Protein AF-A0A4P9YE58-F1 (afdb_monomer_lite)

Sequence (154 aa):
MIGNGEVGDIEDDCILISYKEGIKKTSISLKESWNNIFKKTKKVKVEEITTPKENTYSTNGVVPFYRRVPDTMFVVDEFKRTLPDCTAHFLTHFHMDHYNGLSKSFSGRLFCTDITGSLVKQELRVNPECISTFPLNKTFEVNGVKATFIDANQ

Structure (mmCIF, N/CA/C/O backbone):
data_AF-A0A4P9YE58-F1
#
_entry.id   AF-A0A4P9YE58-F1
#
loop_
_atom_site.group_PDB
_atom_site.id
_atom_site.type_symbol
_atom_site.label_atom_id
_atom_site.label_alt_id
_atom_site.label_comp_id
_atom_site.label_asym_id
_atom_site.label_entity_id
_atom_site.label_seq_id
_atom_site.pdbx_PDB_ins_code
_atom_site.Cartn_x
_atom_site.Cartn_y
_atom_site.Cartn_z
_atom_site.occupancy
_atom_site.B_iso_or_equiv
_atom_site.auth_seq_id
_atom_site.auth_comp_id
_atom_site.auth_asym_id
_atom_site.auth_atom_id
_atom_site.pdbx_PDB_model_num
ATOM 1 N N . MET A 1 1 ? -44.346 -29.217 -15.432 1.00 36.59 1 MET A N 1
ATOM 2 C CA . MET A 1 1 ? -43.705 -28.648 -16.634 1.00 36.59 1 MET A CA 1
ATOM 3 C C . MET A 1 1 ? -42.880 -27.467 -16.181 1.00 36.59 1 MET A C 1
ATOM 5 O O . MET A 1 1 ? -43.351 -26.677 -15.378 1.00 36.59 1 MET A O 1
ATOM 9 N N . ILE A 1 2 ? -41.618 -27.486 -16.579 1.00 33.19 2 ILE A N 1
ATOM 10 C CA . ILE A 1 2 ? -40.522 -26.682 -16.053 1.00 33.19 2 ILE A CA 1
ATOM 11 C C . ILE A 1 2 ? -40.533 -25.373 -16.850 1.00 33.19 2 ILE A C 1
ATOM 13 O O . ILE A 1 2 ? -40.399 -25.416 -18.070 1.00 33.19 2 ILE A O 1
ATOM 17 N N . GLY A 1 3 ? -40.784 -24.242 -16.190 1.00 31.72 3 GLY A N 1
ATOM 18 C CA . GLY A 1 3 ? -40.681 -22.910 -16.786 1.00 31.72 3 GLY A CA 1
ATOM 19 C C . GLY A 1 3 ? -39.349 -22.299 -16.378 1.00 31.72 3 GLY A C 1
ATOM 20 O O . GLY A 1 3 ? -39.155 -21.991 -15.206 1.00 31.72 3 GLY A O 1
ATOM 21 N N . ASN A 1 4 ? -38.424 -22.226 -17.330 1.00 33.66 4 ASN A N 1
ATOM 22 C CA . ASN A 1 4 ? -37.059 -21.748 -17.148 1.00 33.66 4 ASN A CA 1
ATOM 23 C C . ASN A 1 4 ? -37.041 -20.252 -16.804 1.00 33.66 4 ASN A C 1
ATOM 25 O O . ASN A 1 4 ? -37.746 -19.469 -17.436 1.00 33.66 4 ASN A O 1
ATOM 29 N N . GLY A 1 5 ? -36.233 -19.886 -15.807 1.00 29.94 5 GLY A N 1
ATOM 30 C CA . GLY A 1 5 ? -35.992 -18.501 -15.417 1.00 29.94 5 GLY A CA 1
ATOM 31 C C . GLY A 1 5 ? -35.225 -17.736 -16.494 1.00 29.94 5 GLY A C 1
ATOM 32 O O . GLY A 1 5 ? -34.258 -18.244 -17.062 1.00 29.94 5 GLY A O 1
ATOM 33 N N . GLU A 1 6 ? -35.684 -16.518 -16.760 1.00 33.53 6 GLU A N 1
ATOM 34 C CA . GLU A 1 6 ? -35.013 -15.533 -17.601 1.00 33.53 6 GLU A CA 1
ATOM 35 C C . GLU A 1 6 ? -33.742 -15.048 -16.891 1.00 33.53 6 GLU A C 1
ATOM 37 O O . GLU A 1 6 ? -33.769 -14.609 -15.739 1.00 33.53 6 GLU A O 1
ATOM 42 N N . VAL A 1 7 ? -32.610 -15.185 -17.577 1.00 34.94 7 VAL A N 1
ATOM 43 C CA . VAL A 1 7 ? -31.323 -14.610 -17.186 1.00 34.94 7 VAL A CA 1
ATOM 44 C C . VAL A 1 7 ? -31.354 -13.158 -17.647 1.00 34.94 7 VAL A C 1
ATOM 46 O O . VAL A 1 7 ? -31.466 -12.904 -18.841 1.00 34.94 7 VAL A O 1
ATOM 49 N N . GLY A 1 8 ? -31.321 -12.221 -16.699 1.00 29.14 8 GLY A N 1
ATOM 50 C CA . GLY A 1 8 ? -31.227 -10.796 -16.997 1.00 29.14 8 GLY A CA 1
ATOM 51 C C . GLY A 1 8 ? -29.888 -10.470 -17.652 1.00 29.14 8 GLY A C 1
ATOM 52 O O . GLY A 1 8 ? -28.836 -10.872 -17.150 1.00 29.14 8 GLY A O 1
ATOM 53 N N . ASP A 1 9 ? -29.952 -9.755 -18.770 1.00 30.55 9 ASP A N 1
ATOM 54 C CA . ASP A 1 9 ? -28.798 -9.205 -19.466 1.00 30.55 9 ASP A CA 1
ATOM 55 C C . ASP A 1 9 ? -28.062 -8.217 -18.547 1.00 30.55 9 ASP A C 1
ATOM 57 O O . ASP A 1 9 ? -28.647 -7.283 -17.996 1.00 30.55 9 ASP A O 1
ATOM 61 N N . ILE A 1 10 ? -26.770 -8.463 -18.348 1.00 32.97 10 ILE A N 1
ATOM 62 C CA . ILE A 1 10 ? -25.857 -7.568 -17.638 1.00 32.97 10 ILE A CA 1
ATOM 63 C C . ILE A 1 10 ? -25.490 -6.467 -18.632 1.00 32.97 10 ILE A C 1
ATOM 65 O O . ILE A 1 10 ? -24.837 -6.730 -19.640 1.00 32.97 10 ILE A O 1
ATOM 69 N N . GLU A 1 11 ? -25.961 -5.248 -18.379 1.00 30.06 11 GLU A N 1
ATOM 70 C CA . GLU A 1 11 ? -25.587 -4.069 -19.155 1.00 30.06 11 GLU A CA 1
ATOM 71 C C . GLU A 1 11 ? -24.089 -3.782 -18.942 1.00 30.06 11 GLU A C 1
ATOM 73 O O . GLU A 1 11 ? -23.644 -3.460 -17.840 1.00 30.06 11 GLU A O 1
ATOM 78 N N . ASP A 1 12 ? -23.299 -3.945 -20.006 1.00 32.81 12 ASP A N 1
ATOM 79 C CA . ASP A 1 12 ? -21.887 -3.565 -20.065 1.00 32.81 12 ASP A CA 1
ATOM 80 C C . ASP A 1 12 ? -21.755 -2.030 -20.013 1.00 32.81 12 ASP A C 1
ATOM 82 O O . ASP A 1 12 ? -21.710 -1.348 -21.045 1.00 32.81 12 ASP A O 1
ATOM 86 N N . ASP A 1 13 ? -21.672 -1.468 -18.807 1.00 29.38 13 ASP A N 1
ATOM 87 C CA . ASP A 1 13 ? -21.370 -0.051 -18.613 1.00 29.38 13 ASP A CA 1
ATOM 88 C C . ASP A 1 13 ? -19.931 0.261 -19.059 1.00 29.38 13 ASP A C 1
ATOM 90 O O . ASP A 1 13 ? -18.930 -0.045 -18.405 1.00 29.38 13 ASP A O 1
ATOM 94 N N . CYS A 1 14 ? -19.823 0.894 -20.226 1.00 26.62 14 CYS A N 1
ATOM 95 C CA . CYS A 1 14 ? -18.564 1.333 -20.810 1.00 26.62 14 CYS A CA 1
ATOM 96 C C . CYS A 1 14 ? -17.979 2.539 -20.052 1.00 26.62 14 CYS A C 1
ATOM 98 O O . CYS A 1 14 ? -18.635 3.560 -19.847 1.00 26.62 14 CYS A O 1
ATOM 100 N N . ILE A 1 15 ? -16.689 2.455 -19.714 1.00 25.33 15 ILE A N 1
ATOM 101 C CA . ILE A 1 15 ? -15.911 3.519 -19.065 1.00 25.33 15 ILE A CA 1
ATOM 102 C C . ILE A 1 15 ? -15.834 4.766 -19.970 1.00 25.33 15 ILE A C 1
ATOM 104 O O . ILE A 1 15 ? -15.283 4.723 -21.072 1.00 25.33 15 ILE A O 1
ATOM 108 N N . LEU A 1 16 ? -16.338 5.906 -19.481 1.00 22.84 16 LEU A N 1
ATOM 109 C CA . LEU A 1 16 ? -16.202 7.222 -20.118 1.00 22.84 16 LEU A CA 1
ATOM 110 C C . LEU A 1 16 ? -14.802 7.804 -19.871 1.00 22.84 16 LEU A C 1
ATOM 112 O O . LEU A 1 16 ? -14.463 8.186 -18.752 1.00 22.84 16 LEU A O 1
ATOM 116 N N . ILE A 1 17 ? -14.005 7.945 -20.932 1.00 26.11 17 ILE A N 1
ATOM 117 C CA . ILE A 1 17 ? -12.727 8.670 -20.900 1.00 26.11 17 ILE A CA 1
ATOM 118 C C . ILE A 1 17 ? -12.966 10.091 -21.434 1.00 26.11 17 ILE A C 1
ATOM 120 O O . ILE A 1 17 ? -13.249 10.284 -22.616 1.00 26.11 17 ILE A O 1
ATOM 124 N N . SER A 1 18 ? -12.879 11.102 -20.565 1.00 24.00 18 SER A N 1
ATOM 125 C CA . SER A 1 18 ? -13.019 12.516 -20.943 1.00 24.00 18 SER A CA 1
ATOM 126 C C . SER A 1 18 ? -11.725 13.049 -21.568 1.00 24.00 18 SER A C 1
ATOM 128 O O . SER A 1 18 ? -10.723 13.193 -20.869 1.00 24.00 18 SER A O 1
ATOM 130 N N . TYR A 1 19 ? -11.772 13.458 -22.838 1.00 25.84 19 TYR A N 1
ATOM 131 C CA . TYR A 1 19 ? -10.749 14.308 -23.459 1.00 25.84 19 TYR A CA 1
ATOM 132 C C . TYR A 1 19 ? -11.272 15.742 -23.593 1.00 25.84 19 TYR A C 1
ATOM 134 O O . TYR A 1 19 ? -12.390 15.968 -24.059 1.00 25.84 19 TYR A O 1
ATOM 142 N N . LYS A 1 20 ? -10.471 16.721 -23.158 1.00 30.66 20 LYS A N 1
ATOM 143 C CA . LYS A 1 20 ? -10.799 18.145 -23.289 1.00 30.66 20 LYS A CA 1
ATOM 144 C C . LYS A 1 20 ? -10.545 18.648 -24.718 1.00 30.66 20 LYS A C 1
ATOM 146 O O . LYS A 1 20 ? -9.513 18.349 -25.304 1.00 30.66 20 LYS A O 1
ATOM 151 N N . GLU A 1 21 ? -11.494 19.483 -25.151 1.00 31.44 21 GLU A N 1
ATOM 152 C CA . GLU A 1 21 ? -11.552 20.381 -26.320 1.00 31.44 21 GLU A CA 1
ATOM 153 C C . GLU A 1 21 ? -11.969 19.799 -27.688 1.00 31.44 21 GLU A C 1
ATOM 155 O O . GLU A 1 21 ? -11.213 19.133 -28.385 1.00 31.44 21 GLU A O 1
ATOM 160 N N . GLY A 1 22 ? -13.185 20.184 -28.114 1.00 30.84 22 GLY A N 1
ATOM 161 C CA . GLY A 1 22 ? -13.580 20.276 -29.525 1.00 30.84 22 GLY A CA 1
ATOM 162 C C . GLY A 1 22 ? -14.544 19.200 -30.033 1.00 30.84 22 GLY A C 1
ATOM 163 O O . GLY A 1 22 ? -14.135 18.223 -30.650 1.00 30.84 22 GLY A O 1
ATOM 164 N N . ILE A 1 23 ? -15.854 19.412 -29.870 1.00 29.39 23 ILE A N 1
ATOM 165 C CA . ILE A 1 23 ? -16.886 18.573 -30.498 1.00 29.39 23 ILE A CA 1
ATOM 166 C C . ILE A 1 23 ? -16.937 18.858 -32.010 1.00 29.39 23 ILE A C 1
ATOM 168 O O . ILE A 1 23 ? -17.368 19.931 -32.430 1.00 29.39 23 ILE A O 1
ATOM 172 N N . LYS A 1 24 ? -16.615 17.857 -32.837 1.00 28.77 24 LYS A N 1
ATOM 173 C CA . LYS A 1 24 ? -17.250 17.663 -34.152 1.00 28.77 24 LYS A CA 1
ATOM 174 C C . LYS A 1 24 ? -18.006 16.337 -34.112 1.00 28.77 24 LYS A C 1
ATOM 176 O O . LYS A 1 24 ? -17.405 15.279 -33.965 1.00 28.77 24 LYS A O 1
ATOM 181 N N . LYS A 1 25 ? -19.337 16.403 -34.196 1.00 28.48 25 LYS A N 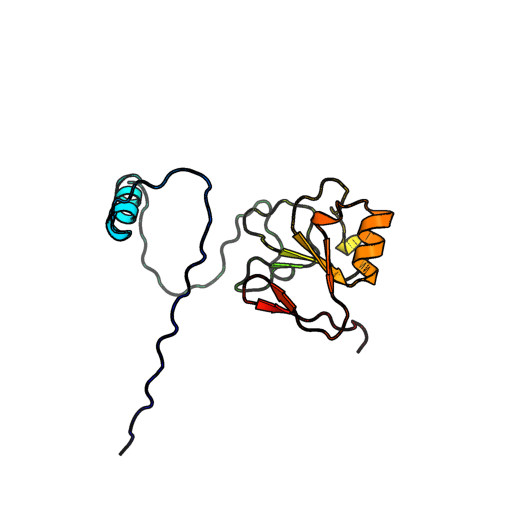1
ATOM 182 C CA . LYS A 1 25 ? -20.210 15.225 -34.261 1.00 28.48 25 LYS A CA 1
ATOM 183 C C . LYS A 1 25 ? -20.051 14.556 -35.627 1.00 28.48 25 LYS A C 1
ATOM 185 O O . LYS A 1 25 ? -20.483 15.122 -36.625 1.00 28.48 25 LYS A O 1
ATOM 190 N N . THR A 1 26 ? -19.501 13.347 -35.660 1.00 27.73 26 THR A N 1
ATOM 191 C CA . THR A 1 26 ? -19.694 12.400 -36.767 1.00 27.73 26 THR A CA 1
ATOM 192 C C . THR A 1 26 ? -19.859 11.006 -36.173 1.00 27.73 26 THR A C 1
ATOM 194 O O . THR A 1 26 ? -18.978 10.538 -35.454 1.00 27.73 26 THR A O 1
ATOM 197 N N . SER A 1 27 ? -20.989 10.352 -36.437 1.00 31.23 27 SER A N 1
ATOM 198 C CA . SER A 1 27 ? -21.251 8.970 -36.031 1.00 31.23 27 SER A CA 1
ATOM 199 C C . SER A 1 27 ? -20.368 8.028 -36.845 1.00 31.23 27 SER A C 1
ATOM 201 O O . SER A 1 27 ? -20.684 7.713 -37.989 1.00 31.23 27 SER A O 1
ATOM 203 N N . ILE A 1 28 ? -19.245 7.608 -36.274 1.00 36.78 28 ILE A N 1
ATOM 204 C CA . ILE A 1 28 ? -18.395 6.577 -36.867 1.00 36.78 28 ILE A CA 1
ATOM 205 C C . ILE A 1 28 ? -18.676 5.288 -36.100 1.00 36.78 28 ILE A C 1
ATOM 207 O O . ILE A 1 28 ? -18.452 5.208 -34.894 1.00 36.78 28 ILE A O 1
ATOM 211 N N . SER A 1 29 ? -19.227 4.301 -36.804 1.00 40.72 29 SER A N 1
ATOM 212 C CA . SER A 1 29 ? -19.546 2.981 -36.263 1.00 40.72 29 SER A CA 1
ATOM 213 C C . SER A 1 29 ? -18.275 2.314 -35.728 1.00 40.72 29 SER A C 1
ATOM 215 O O . SER A 1 29 ? -17.303 2.125 -36.464 1.00 40.72 29 SER A O 1
ATOM 217 N N . LEU A 1 30 ? -18.278 1.922 -34.448 1.00 41.34 30 LEU A N 1
ATOM 218 C CA . LEU A 1 30 ? -17.144 1.271 -33.772 1.00 41.34 30 LEU A CA 1
ATOM 219 C C . LEU A 1 30 ? -16.642 0.021 -34.524 1.00 41.34 30 LEU A C 1
ATOM 221 O O . LEU A 1 30 ? -15.447 -0.277 -34.494 1.00 41.34 30 LEU A O 1
ATOM 225 N N . LYS A 1 31 ? -17.518 -0.656 -35.284 1.00 43.78 31 LYS A N 1
ATOM 226 C CA . LYS A 1 31 ? -17.168 -1.825 -36.110 1.00 43.78 31 LYS A CA 1
ATOM 227 C C . LYS A 1 31 ? -16.252 -1.487 -37.292 1.00 43.78 31 LYS A C 1
ATOM 229 O O . LYS A 1 31 ? -15.393 -2.289 -37.652 1.00 43.78 31 LYS A O 1
ATOM 234 N N . GLU A 1 32 ? -16.398 -0.312 -37.900 1.00 37.16 32 GLU A N 1
ATOM 235 C CA . GLU A 1 32 ? -15.581 0.093 -39.054 1.00 37.16 32 GLU A CA 1
ATOM 236 C C . GLU A 1 32 ? -14.172 0.511 -38.631 1.00 37.16 32 GLU A C 1
ATOM 238 O O . GLU A 1 32 ? -13.196 0.197 -39.316 1.00 37.16 32 GLU A O 1
ATOM 243 N N . SER A 1 33 ? -14.059 1.151 -37.463 1.00 45.84 33 SER A N 1
ATOM 244 C CA . SER A 1 33 ? -12.770 1.545 -36.890 1.00 45.84 33 SER A CA 1
ATOM 245 C C . SER A 1 33 ? -11.946 0.318 -36.485 1.00 45.84 33 SER A C 1
ATOM 247 O O . SER A 1 33 ? -10.767 0.222 -36.831 1.00 45.84 33 SER A O 1
ATOM 249 N N . TRP A 1 34 ? -12.592 -0.682 -35.868 1.00 41.91 34 TRP A N 1
ATOM 250 C CA . TRP A 1 34 ? -11.959 -1.963 -35.543 1.00 41.91 34 TRP A CA 1
ATOM 251 C C . TRP A 1 34 ? -11.474 -2.685 -36.808 1.00 41.91 34 TRP A C 1
ATOM 253 O O . TRP A 1 34 ? -10.299 -3.021 -36.916 1.00 41.91 34 TRP A O 1
ATOM 263 N N . ASN A 1 35 ? -12.313 -2.815 -37.839 1.00 45.47 35 ASN A N 1
ATOM 264 C CA . ASN A 1 35 ? -11.928 -3.504 -39.077 1.00 45.47 35 ASN A CA 1
ATOM 265 C C . ASN A 1 35 ? -10.737 -2.861 -39.810 1.00 45.47 35 ASN A C 1
ATOM 267 O O . ASN A 1 35 ? -9.938 -3.568 -40.427 1.00 45.47 35 ASN A O 1
ATOM 271 N N . ASN A 1 36 ? -10.583 -1.538 -39.741 1.00 44.75 36 ASN A N 1
ATOM 272 C CA . ASN A 1 36 ? -9.441 -0.850 -40.344 1.00 44.75 36 ASN A CA 1
ATOM 273 C C . ASN A 1 36 ? -8.130 -1.097 -39.584 1.00 44.75 36 ASN A C 1
ATOM 275 O O . ASN A 1 36 ? -7.073 -1.156 -40.213 1.00 44.75 36 ASN A O 1
ATOM 279 N N . ILE A 1 37 ? -8.193 -1.316 -38.267 1.00 49.25 37 ILE A N 1
ATOM 280 C CA . ILE A 1 37 ? -7.038 -1.716 -37.451 1.00 49.25 37 ILE A CA 1
ATOM 281 C C . ILE A 1 37 ? -6.595 -3.135 -37.839 1.00 49.25 37 ILE A C 1
ATOM 283 O O . ILE A 1 37 ? -5.416 -3.341 -38.126 1.00 49.25 37 ILE A O 1
ATOM 287 N N . PHE A 1 38 ? -7.539 -4.075 -37.977 1.00 45.00 38 PHE A N 1
ATOM 288 C CA . PHE A 1 38 ? -7.255 -5.458 -38.396 1.00 45.00 38 PHE A CA 1
ATOM 289 C C . PHE A 1 38 ? -6.728 -5.563 -39.834 1.00 45.00 38 PHE A C 1
ATOM 291 O O . PHE A 1 38 ? -5.845 -6.370 -40.120 1.00 45.00 38 PHE A O 1
ATOM 298 N N . LYS A 1 39 ? -7.218 -4.727 -40.759 1.00 42.38 39 LYS A N 1
ATOM 299 C CA . LYS A 1 39 ? -6.709 -4.698 -42.143 1.00 42.38 39 LYS A CA 1
ATOM 300 C C . LYS A 1 39 ? -5.278 -4.163 -42.236 1.00 42.38 39 LYS A C 1
ATOM 302 O O . LYS A 1 39 ? -4.562 -4.529 -43.170 1.00 42.38 39 LYS A O 1
ATOM 307 N N . LYS A 1 40 ? -4.857 -3.311 -41.292 1.00 41.75 40 LYS A N 1
ATOM 308 C CA . LYS A 1 40 ? -3.532 -2.672 -41.296 1.00 41.75 40 LYS A CA 1
ATOM 309 C C . LYS A 1 40 ? -2.419 -3.597 -40.786 1.00 41.75 40 LYS A C 1
ATOM 311 O O . LYS A 1 40 ? -1.255 -3.360 -41.094 1.00 41.75 40 LYS A O 1
ATOM 316 N N . THR A 1 41 ? -2.753 -4.681 -40.088 1.00 38.31 41 THR A N 1
ATOM 317 C CA . THR A 1 41 ? -1.796 -5.630 -39.498 1.00 38.31 41 THR A CA 1
ATOM 318 C C . THR A 1 41 ? -1.866 -7.015 -40.155 1.00 38.31 41 THR A C 1
ATOM 320 O O . THR A 1 41 ? -2.053 -8.045 -39.514 1.00 38.31 41 THR A O 1
ATOM 323 N N . LYS A 1 42 ? -1.648 -7.081 -41.475 1.00 37.09 42 LYS A N 1
ATOM 324 C CA . LYS A 1 42 ? -1.378 -8.355 -42.167 1.00 37.09 42 LYS A CA 1
ATOM 325 C C . LYS A 1 42 ? 0.021 -8.884 -41.813 1.00 37.09 42 LYS A C 1
ATOM 327 O O . LYS A 1 42 ? 0.962 -8.579 -42.538 1.00 37.09 42 LYS A O 1
ATOM 332 N N . LYS A 1 43 ? 0.139 -9.691 -40.746 1.00 31.64 43 LYS A N 1
ATOM 333 C CA . LYS A 1 43 ? 1.019 -10.886 -40.634 1.00 31.64 43 LYS A CA 1
ATOM 334 C C . LYS A 1 43 ? 0.853 -11.564 -39.261 1.00 31.64 43 LYS A C 1
ATOM 336 O O . LYS A 1 43 ? 1.755 -11.524 -38.437 1.00 31.64 43 LYS A O 1
ATOM 341 N N . VAL A 1 44 ? -0.289 -12.193 -38.988 1.00 34.28 44 VAL A N 1
ATOM 342 C CA . VAL A 1 44 ? -0.414 -13.075 -37.813 1.00 34.28 44 VAL A CA 1
ATOM 343 C C . VAL A 1 44 ? -1.094 -14.366 -38.251 1.00 34.28 44 VAL A C 1
ATOM 345 O O . VAL A 1 44 ? -2.170 -14.337 -38.843 1.00 34.28 44 VAL A O 1
ATOM 348 N N . LYS A 1 45 ? -0.411 -15.493 -38.032 1.00 28.39 45 LYS A N 1
ATOM 349 C CA . LYS A 1 45 ? -0.923 -16.846 -38.261 1.00 28.39 45 LYS A CA 1
ATOM 350 C C . LYS A 1 45 ? -1.875 -17.162 -37.106 1.00 28.39 45 LYS A C 1
ATOM 352 O O . LYS A 1 45 ? -1.448 -17.135 -35.957 1.00 28.39 45 LYS A O 1
ATOM 357 N N . VAL A 1 46 ? -3.148 -17.385 -37.412 1.00 32.50 46 VAL A N 1
ATOM 358 C CA . VAL A 1 46 ? -4.166 -17.781 -36.432 1.00 32.50 46 VAL A CA 1
ATOM 359 C C . VAL A 1 46 ? -4.174 -19.308 -36.380 1.00 32.50 46 VAL A C 1
ATOM 361 O O . VAL A 1 46 ? -4.452 -19.941 -37.395 1.00 32.50 46 VAL A O 1
ATOM 364 N N . GLU A 1 47 ? -3.832 -19.883 -35.229 1.00 33.69 47 GLU A N 1
ATOM 365 C CA . GLU A 1 47 ? -4.103 -21.288 -34.901 1.00 33.69 47 GLU A CA 1
ATOM 366 C C . GLU A 1 47 ? -5.219 -21.347 -33.842 1.00 33.69 47 GLU A C 1
ATOM 368 O O . GLU A 1 47 ? -5.398 -20.425 -33.046 1.00 33.69 47 GLU A O 1
ATOM 373 N N . GLU A 1 48 ? -6.032 -22.393 -33.950 1.00 34.19 48 GLU A N 1
ATOM 374 C CA . GLU A 1 48 ? -7.385 -22.572 -33.414 1.00 34.19 48 GLU A CA 1
ATOM 375 C C . GLU A 1 48 ? -7.419 -22.708 -31.876 1.00 34.19 48 GLU A C 1
ATOM 377 O O . GLU A 1 48 ? -6.575 -23.368 -31.273 1.00 34.19 48 GLU A O 1
ATOM 382 N N . ILE A 1 49 ? -8.396 -22.069 -31.222 1.00 36.44 49 ILE A N 1
ATOM 383 C CA . ILE A 1 49 ? -8.503 -22.001 -29.756 1.00 36.44 49 ILE A CA 1
ATOM 384 C C . ILE A 1 49 ? -9.045 -23.332 -29.214 1.00 36.44 49 ILE A C 1
ATOM 386 O O . ILE A 1 49 ? -10.252 -23.563 -29.215 1.00 36.44 49 ILE A O 1
ATOM 390 N N . THR A 1 50 ? -8.170 -24.180 -28.673 1.00 36.09 50 THR A N 1
ATOM 391 C CA . THR A 1 50 ? -8.562 -25.281 -27.778 1.00 36.09 50 THR A CA 1
ATOM 392 C C . THR A 1 50 ? -8.079 -24.996 -26.357 1.00 36.09 50 THR A C 1
ATOM 394 O O . THR A 1 50 ? -6.893 -25.133 -26.082 1.00 36.09 50 THR A O 1
ATOM 397 N N . THR A 1 51 ? -9.025 -24.622 -25.480 1.00 32.66 51 THR A N 1
ATOM 398 C CA . THR A 1 51 ? -8.968 -24.537 -23.995 1.00 32.66 51 THR A CA 1
ATOM 399 C C . THR A 1 51 ? -7.778 -23.780 -23.363 1.00 32.66 51 THR A C 1
ATOM 401 O O . THR A 1 51 ? -6.644 -24.226 -23.519 1.00 32.66 51 THR A O 1
ATOM 404 N N . PRO A 1 52 ? -7.972 -22.715 -22.550 1.00 36.94 52 PRO A N 1
ATOM 405 C CA . PRO A 1 52 ? -6.845 -22.022 -21.924 1.00 36.94 52 PRO A CA 1
ATOM 406 C C . PRO A 1 52 ? -6.230 -22.877 -20.804 1.00 36.94 52 PRO A C 1
ATOM 408 O O . PRO A 1 52 ? -6.730 -22.924 -19.681 1.00 36.94 52 PRO A O 1
ATOM 411 N N . LYS A 1 53 ? -5.133 -23.566 -21.125 1.00 31.61 53 LYS A N 1
ATOM 412 C CA . LYS A 1 53 ? -4.124 -24.013 -20.164 1.00 31.61 53 LYS A CA 1
ATOM 413 C C . LYS A 1 53 ? -2.962 -23.021 -20.213 1.00 31.61 53 LYS A C 1
ATOM 415 O O . LYS A 1 53 ? -2.452 -22.739 -21.289 1.00 31.61 53 LYS A O 1
ATOM 420 N N . GLU A 1 54 ? -2.571 -22.562 -19.026 1.00 33.50 54 GLU A N 1
ATOM 421 C CA . GLU A 1 54 ? -1.306 -21.892 -18.693 1.00 33.50 54 GLU A CA 1
ATOM 422 C C . GLU A 1 54 ? -1.076 -20.508 -19.329 1.00 33.50 54 GLU A C 1
ATOM 424 O O . GLU A 1 54 ? -0.672 -20.354 -20.477 1.00 33.50 54 GLU A O 1
ATOM 429 N N . ASN A 1 55 ? -1.287 -19.470 -18.513 1.00 38.00 55 ASN A N 1
ATOM 430 C CA . ASN A 1 55 ? -0.953 -18.083 -18.821 1.00 38.00 55 ASN A CA 1
ATOM 431 C C . ASN A 1 55 ? 0.544 -17.971 -19.170 1.00 38.00 55 ASN A C 1
ATOM 433 O O . ASN A 1 55 ? 1.409 -18.086 -18.299 1.00 38.00 55 ASN A O 1
ATOM 437 N N . THR A 1 56 ? 0.866 -17.723 -20.439 1.00 36.78 56 THR A N 1
ATOM 438 C CA . THR A 1 56 ? 2.239 -17.495 -20.905 1.00 36.78 56 THR A CA 1
ATOM 439 C C . THR A 1 56 ? 2.721 -16.111 -20.467 1.00 36.78 56 THR A C 1
ATOM 441 O O . THR A 1 56 ? 2.582 -15.126 -21.194 1.00 36.78 56 THR A O 1
ATOM 444 N N . TYR A 1 57 ? 3.278 -16.007 -19.262 1.00 42.03 57 TYR A N 1
ATOM 445 C CA . TYR A 1 57 ? 3.927 -14.781 -18.809 1.00 42.03 57 TYR A CA 1
ATOM 446 C C . TYR A 1 57 ? 5.313 -14.624 -19.474 1.00 42.03 57 TYR A C 1
ATOM 448 O O . TYR A 1 57 ? 6.174 -15.493 -19.358 1.00 42.03 57 TYR A O 1
ATOM 456 N N . SER A 1 58 ? 5.520 -13.507 -20.181 1.00 40.28 58 SER A N 1
ATOM 457 C CA . SER A 1 58 ? 6.757 -13.137 -20.898 1.00 40.28 58 SER A CA 1
ATOM 458 C C . SER A 1 58 ? 8.016 -13.257 -20.031 1.00 40.28 58 SER A C 1
ATOM 460 O O . SER A 1 58 ? 8.146 -12.560 -19.036 1.00 40.28 58 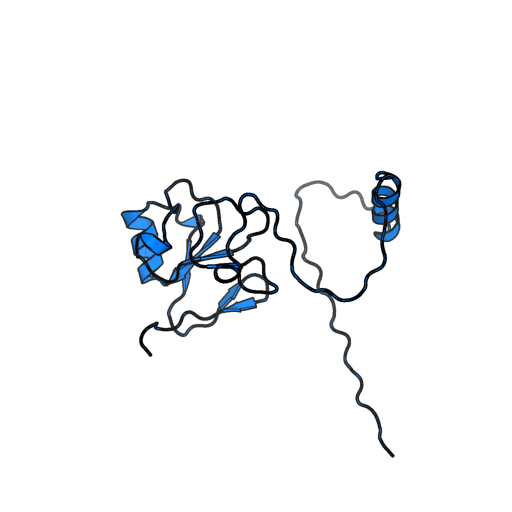SER A O 1
ATOM 462 N N . THR A 1 59 ? 8.985 -14.080 -20.431 1.00 41.06 59 THR A N 1
ATOM 463 C CA . THR A 1 59 ? 10.126 -14.568 -19.629 1.00 41.06 59 THR A CA 1
ATOM 464 C C . THR A 1 59 ? 11.197 -13.541 -19.214 1.00 41.06 59 THR A C 1
ATOM 466 O O . THR A 1 59 ? 12.299 -13.935 -18.853 1.00 41.06 59 THR A O 1
ATOM 469 N N . ASN A 1 60 ? 10.910 -12.237 -19.194 1.00 41.62 60 ASN A N 1
ATOM 470 C CA . ASN A 1 60 ? 11.768 -11.215 -18.585 1.00 41.62 60 ASN A CA 1
ATOM 471 C C . ASN A 1 60 ? 10.894 -10.185 -17.853 1.00 41.62 60 ASN A C 1
ATOM 473 O O . ASN A 1 60 ? 10.230 -9.372 -18.487 1.00 41.62 60 ASN A O 1
ATOM 477 N N . GLY A 1 61 ? 10.893 -10.196 -16.515 1.00 55.88 61 GLY A N 1
ATOM 478 C CA . GLY A 1 61 ? 10.167 -9.189 -15.724 1.00 55.88 61 GLY A CA 1
ATOM 479 C C . GLY A 1 61 ? 8.726 -9.548 -15.342 1.00 55.88 61 GLY A C 1
ATOM 480 O O . GLY A 1 61 ? 7.929 -8.655 -15.067 1.00 55.88 61 GLY A O 1
ATOM 481 N N . VAL A 1 62 ? 8.397 -10.839 -15.276 1.00 70.69 62 VAL A N 1
ATOM 482 C CA . VAL A 1 62 ? 7.107 -11.323 -14.763 1.00 70.69 62 VAL A CA 1
ATOM 483 C C . VAL A 1 62 ? 7.001 -11.074 -13.262 1.00 70.69 62 VAL A C 1
ATOM 485 O O . VAL A 1 62 ? 7.859 -11.495 -12.484 1.00 70.69 62 VAL A O 1
ATOM 488 N N . VAL A 1 63 ? 5.919 -10.424 -12.846 1.00 80.31 63 VAL A N 1
ATOM 489 C CA . VAL A 1 63 ? 5.503 -10.411 -11.440 1.00 80.31 63 VAL A CA 1
ATOM 490 C C . VAL A 1 63 ? 4.970 -11.796 -11.092 1.00 80.31 63 VAL A C 1
ATOM 492 O O . VAL A 1 63 ? 4.087 -12.271 -11.808 1.00 80.31 63 VAL A O 1
ATOM 495 N N . PRO A 1 64 ? 5.468 -12.446 -10.026 1.00 86.94 64 PRO A N 1
ATOM 496 C CA . PRO A 1 64 ? 4.997 -13.769 -9.643 1.00 86.94 64 PRO A CA 1
ATOM 497 C C . PRO A 1 64 ? 3.475 -13.809 -9.489 1.00 86.94 64 PRO A C 1
ATOM 499 O O . PRO A 1 64 ? 2.886 -12.861 -8.969 1.00 86.94 64 PRO A O 1
ATOM 502 N N . PHE A 1 65 ? 2.843 -14.909 -9.904 1.00 88.00 65 PHE A N 1
ATOM 503 C CA . PHE A 1 65 ? 1.379 -15.017 -9.921 1.00 88.00 65 PHE A CA 1
ATOM 504 C C . PHE A 1 65 ? 0.750 -14.721 -8.549 1.00 88.00 65 PHE A C 1
ATOM 506 O O . PHE A 1 65 ? -0.277 -14.065 -8.481 1.00 88.00 65 PHE A O 1
ATOM 513 N N . TYR A 1 66 ? 1.408 -15.121 -7.456 1.00 89.50 66 TYR A N 1
ATOM 514 C CA . TYR A 1 66 ? 0.937 -14.918 -6.081 1.00 89.50 66 TYR A CA 1
ATOM 515 C C . TYR A 1 66 ? 1.011 -13.460 -5.597 1.00 89.50 66 TYR A C 1
ATOM 517 O O . TYR A 1 66 ? 0.526 -13.146 -4.516 1.00 89.50 66 TYR A O 1
ATOM 525 N N . ARG A 1 67 ? 1.643 -12.564 -6.364 1.00 91.38 67 ARG A N 1
ATOM 526 C CA . ARG A 1 67 ? 1.637 -11.111 -6.122 1.00 91.38 67 ARG A CA 1
ATOM 527 C C . ARG A 1 67 ? 0.554 -10.403 -6.942 1.00 91.38 67 ARG A C 1
ATOM 529 O O . ARG A 1 67 ? 0.379 -9.199 -6.785 1.00 91.38 67 ARG A O 1
ATOM 536 N N . ARG A 1 68 ? -0.149 -11.112 -7.831 1.00 93.12 68 ARG A N 1
ATOM 537 C CA . ARG A 1 68 ? -1.250 -10.582 -8.643 1.00 93.12 68 ARG A CA 1
ATOM 538 C C . ARG A 1 68 ? -2.575 -11.128 -8.138 1.00 93.12 68 ARG A C 1
ATOM 540 O O . ARG A 1 68 ? -2.670 -12.296 -7.774 1.00 93.12 68 ARG A O 1
ATOM 547 N N . VAL A 1 69 ? -3.602 -10.288 -8.157 1.00 92.38 69 VAL A N 1
ATOM 548 C CA . VAL A 1 69 ? -4.970 -10.741 -7.898 1.00 92.38 69 VAL A CA 1
ATOM 549 C C . VAL A 1 69 ? -5.583 -11.166 -9.239 1.00 92.38 69 VAL A C 1
ATOM 551 O O . VAL A 1 69 ? -5.597 -10.347 -10.164 1.00 92.38 69 VAL A O 1
ATOM 554 N N . PRO A 1 70 ? -6.050 -12.421 -9.383 1.00 91.00 70 PRO A N 1
ATOM 555 C CA . PRO A 1 70 ? -6.660 -12.908 -10.620 1.00 91.00 70 PRO A CA 1
ATOM 556 C C . PRO A 1 70 ? -7.796 -12.007 -11.102 1.00 91.00 70 PRO A C 1
ATOM 558 O O . PRO A 1 70 ? -8.481 -11.394 -10.288 1.00 91.00 70 PRO A O 1
ATOM 561 N N . ASP A 1 71 ? -7.961 -11.917 -12.422 1.00 90.75 71 ASP A N 1
ATOM 562 C CA . ASP A 1 71 ? -9.033 -11.157 -13.083 1.00 90.75 71 ASP A CA 1
ATOM 563 C C . ASP A 1 71 ? -9.074 -9.656 -12.741 1.00 90.75 71 ASP A C 1
ATOM 565 O O . ASP A 1 71 ? -10.057 -8.964 -12.999 1.00 90.75 71 ASP A O 1
ATOM 569 N N . THR A 1 72 ? -7.976 -9.120 -12.202 1.00 92.69 72 THR A N 1
ATOM 570 C CA . THR A 1 72 ? -7.820 -7.694 -11.912 1.00 92.69 72 THR A CA 1
ATOM 571 C C . THR A 1 72 ? -6.460 -7.183 -12.379 1.00 92.69 72 THR A C 1
ATOM 573 O O . THR A 1 72 ? -5.517 -7.939 -12.621 1.00 92.69 72 THR A O 1
ATOM 576 N N . MET A 1 73 ? -6.333 -5.861 -12.440 1.00 93.19 73 MET A N 1
ATOM 577 C CA . MET A 1 73 ? -5.061 -5.165 -12.652 1.00 93.19 73 MET A CA 1
ATOM 578 C C . MET A 1 73 ? -4.407 -4.785 -11.313 1.00 93.19 73 MET A C 1
ATOM 580 O O . MET A 1 73 ? -3.761 -3.739 -11.198 1.00 93.19 73 MET A O 1
ATOM 584 N N . PHE A 1 74 ? -4.640 -5.594 -10.272 1.00 95.19 74 PHE A N 1
ATOM 585 C CA . PHE A 1 74 ? -4.149 -5.343 -8.923 1.00 95.19 74 PHE A CA 1
ATOM 586 C C . PHE A 1 74 ? -2.915 -6.167 -8.614 1.00 95.19 74 PHE A C 1
ATOM 588 O O . PHE A 1 74 ? -2.787 -7.340 -8.980 1.00 95.19 74 PHE A O 1
ATOM 595 N N . VAL A 1 75 ? -2.021 -5.530 -7.874 1.00 95.56 75 VAL A N 1
ATOM 596 C CA . VAL A 1 75 ? -0.760 -6.113 -7.452 1.00 95.56 75 VAL A CA 1
ATOM 597 C C . VAL A 1 75 ? -0.573 -5.849 -5.969 1.00 95.56 75 VAL A C 1
ATOM 599 O O . VAL A 1 75 ? -0.864 -4.759 -5.484 1.00 95.56 75 VAL A O 1
ATOM 602 N N . VAL A 1 76 ? -0.083 -6.846 -5.245 1.00 96.31 76 VAL A N 1
ATOM 603 C CA . VAL A 1 76 ? 0.139 -6.785 -3.800 1.00 96.31 76 VAL A CA 1
ATOM 604 C C . VAL A 1 76 ? 1.636 -6.874 -3.533 1.00 96.31 76 VAL A C 1
ATOM 606 O O . VAL A 1 76 ? 2.282 -7.807 -4.003 1.00 96.31 76 VAL A O 1
ATOM 609 N N . ASP A 1 77 ? 2.181 -5.928 -2.767 1.00 96.19 77 ASP A N 1
ATOM 610 C CA . ASP A 1 77 ? 3.568 -5.921 -2.278 1.00 96.19 77 ASP A CA 1
ATOM 611 C C . ASP A 1 77 ? 4.639 -6.081 -3.379 1.00 96.19 77 ASP A C 1
ATOM 613 O O . ASP A 1 77 ? 5.626 -6.808 -3.237 1.00 96.19 77 ASP A O 1
ATOM 617 N N . GLU A 1 78 ? 4.434 -5.423 -4.518 1.00 93.50 78 GLU A N 1
ATOM 618 C CA . GLU A 1 78 ? 5.396 -5.395 -5.618 1.00 93.50 78 GLU A CA 1
ATOM 619 C C . GLU A 1 78 ? 5.493 -3.979 -6.189 1.00 93.50 78 GLU A C 1
ATOM 621 O O . GLU A 1 78 ? 4.538 -3.435 -6.752 1.00 93.50 78 GLU A O 1
ATOM 626 N N . PHE A 1 79 ? 6.681 -3.394 -6.028 1.00 94.00 79 PHE A N 1
ATOM 627 C CA . PHE A 1 79 ? 6.973 -1.995 -6.348 1.00 94.00 79 PHE A CA 1
ATOM 628 C C . PHE A 1 79 ? 8.315 -1.812 -7.059 1.00 94.00 79 PHE A C 1
ATOM 630 O O . PHE A 1 79 ? 8.697 -0.688 -7.375 1.00 94.00 79 PHE A O 1
ATOM 637 N N . LYS A 1 80 ? 9.063 -2.895 -7.310 1.00 89.38 80 LYS A N 1
ATOM 638 C CA . LYS A 1 80 ? 10.402 -2.809 -7.917 1.00 89.38 80 LYS A CA 1
ATOM 639 C C . LYS A 1 80 ? 10.346 -2.502 -9.404 1.00 89.38 80 LYS A C 1
ATOM 641 O O . LYS A 1 80 ? 11.336 -2.068 -9.986 1.00 89.38 80 LYS A O 1
ATOM 646 N N . ARG A 1 81 ? 9.217 -2.811 -10.034 1.00 83.75 81 ARG A N 1
ATOM 647 C CA . ARG A 1 81 ? 9.027 -2.740 -11.478 1.00 83.75 81 ARG A CA 1
ATOM 648 C C . ARG A 1 81 ? 7.808 -1.898 -11.793 1.00 83.75 81 ARG A C 1
ATOM 650 O O . ARG A 1 81 ? 6.780 -2.009 -11.132 1.00 83.75 81 ARG A O 1
ATOM 657 N N . THR A 1 82 ? 7.920 -1.111 -12.853 1.00 80.00 82 THR A N 1
ATOM 658 C CA . THR A 1 82 ? 6.766 -0.464 -13.470 1.00 80.00 82 THR A CA 1
ATOM 659 C C . THR A 1 82 ? 5.984 -1.510 -14.246 1.00 80.00 82 THR A C 1
ATOM 661 O O . THR A 1 82 ? 6.538 -2.192 -15.109 1.00 80.00 82 THR A O 1
ATOM 664 N N . LEU A 1 83 ? 4.700 -1.635 -13.935 1.00 83.56 83 LEU A N 1
ATOM 665 C CA . LEU A 1 83 ? 3.807 -2.602 -14.555 1.00 83.56 83 LEU A CA 1
ATOM 666 C C . LEU A 1 83 ? 2.803 -1.831 -15.414 1.00 83.56 83 LEU A C 1
ATOM 668 O O . LEU A 1 83 ? 1.962 -1.129 -14.855 1.00 83.56 83 LEU A O 1
ATOM 672 N N . PRO A 1 84 ? 2.893 -1.906 -16.754 1.00 80.81 84 PRO A N 1
ATOM 673 C CA . PRO A 1 84 ? 1.983 -1.174 -17.635 1.00 80.81 84 PRO A CA 1
ATOM 674 C C . PRO A 1 84 ? 0.533 -1.660 -17.511 1.00 80.81 84 PRO A C 1
ATOM 676 O O . PRO A 1 84 ? -0.391 -0.940 -17.870 1.00 80.81 84 PRO A O 1
ATOM 679 N N . ASP A 1 85 ? 0.339 -2.871 -16.992 1.00 84.94 85 ASP A N 1
ATOM 680 C CA . ASP A 1 85 ? -0.945 -3.517 -16.758 1.00 84.94 85 ASP A CA 1
ATOM 681 C C . ASP A 1 85 ? -1.380 -3.482 -15.278 1.00 84.94 85 ASP A C 1
ATOM 683 O O . ASP A 1 85 ? -2.243 -4.258 -14.877 1.00 84.94 85 ASP A O 1
ATOM 687 N N . CYS A 1 86 ? -0.793 -2.603 -14.457 1.00 89.75 86 CYS A N 1
ATOM 688 C CA . CYS A 1 86 ? -1.194 -2.408 -13.065 1.00 89.75 86 CYS A CA 1
ATOM 689 C C . CYS A 1 86 ? -1.884 -1.057 -12.882 1.00 89.75 86 CYS A C 1
ATOM 691 O O . CYS A 1 86 ? -1.331 -0.009 -13.215 1.00 89.75 86 CYS A O 1
ATOM 693 N N . THR A 1 87 ? -3.079 -1.076 -12.301 1.00 90.94 87 THR A N 1
ATOM 694 C CA . THR A 1 87 ? -3.844 0.139 -11.981 1.00 90.94 87 THR A CA 1
ATOM 695 C C . THR A 1 87 ? -3.844 0.460 -10.491 1.00 90.94 87 THR A C 1
ATOM 697 O O . THR A 1 87 ? -4.106 1.600 -10.111 1.00 90.94 87 THR A O 1
ATOM 700 N N . ALA A 1 88 ? -3.585 -0.534 -9.638 1.00 95.06 88 ALA A N 1
ATOM 701 C CA . ALA A 1 88 ? -3.608 -0.382 -8.189 1.00 95.06 88 ALA A CA 1
ATOM 702 C C . ALA A 1 88 ? -2.584 -1.306 -7.526 1.00 95.06 88 ALA A C 1
ATOM 704 O O . ALA A 1 88 ? -2.610 -2.523 -7.714 1.00 95.06 88 ALA A O 1
ATOM 705 N N . HIS A 1 89 ? -1.712 -0.716 -6.713 1.00 97.06 89 HIS A N 1
ATOM 706 C CA . HIS A 1 89 ? -0.799 -1.447 -5.851 1.00 97.06 89 HIS A CA 1
ATOM 707 C C . HIS A 1 89 ? -1.326 -1.445 -4.420 1.00 97.06 89 HIS A C 1
ATOM 709 O O . HIS A 1 89 ? -1.690 -0.395 -3.898 1.00 97.06 89 HIS A O 1
ATOM 715 N N . PHE A 1 90 ? -1.303 -2.595 -3.763 1.00 97.88 90 PHE A N 1
ATOM 716 C CA . PHE A 1 90 ? -1.649 -2.745 -2.357 1.00 97.88 90 PHE A CA 1
ATOM 717 C C . PHE A 1 90 ? -0.381 -3.012 -1.551 1.00 97.88 90 PHE A C 1
ATOM 719 O O . PHE A 1 90 ? 0.424 -3.854 -1.945 1.00 97.88 90 PHE A O 1
ATOM 726 N N . LEU A 1 91 ? -0.203 -2.302 -0.437 1.00 98.00 91 LEU A N 1
ATOM 727 C CA . LEU A 1 91 ? 0.833 -2.609 0.551 1.00 98.00 91 LEU A CA 1
ATOM 728 C C . LEU A 1 91 ? 0.166 -3.166 1.802 1.00 98.00 91 LEU A C 1
ATOM 730 O O . LEU A 1 91 ? -0.625 -2.471 2.445 1.00 98.00 91 LEU A O 1
ATOM 734 N N . THR A 1 92 ? 0.490 -4.411 2.134 1.00 95.88 92 THR A N 1
ATOM 735 C CA . THR A 1 92 ? -0.124 -5.123 3.260 1.00 95.88 92 THR A CA 1
ATOM 736 C C . THR A 1 92 ? 0.352 -4.574 4.603 1.00 95.88 92 THR A C 1
ATOM 738 O O . THR A 1 92 ? -0.455 -4.359 5.504 1.00 95.88 92 THR A O 1
ATOM 741 N N . HIS A 1 93 ? 1.654 -4.315 4.734 1.00 95.31 93 HIS A N 1
ATOM 742 C CA . HIS A 1 93 ? 2.276 -3.808 5.955 1.00 95.31 93 HIS A CA 1
ATOM 743 C C . HIS A 1 93 ? 3.656 -3.191 5.677 1.00 95.31 93 HIS A C 1
ATOM 745 O O . HIS A 1 93 ? 4.210 -3.312 4.585 1.00 95.31 93 HIS A O 1
ATOM 751 N N . PHE A 1 94 ? 4.228 -2.500 6.666 1.00 96.75 94 PHE A N 1
ATOM 752 C CA . PHE A 1 94 ? 5.461 -1.725 6.501 1.00 96.75 94 PHE A CA 1
ATOM 753 C C . PHE A 1 94 ? 6.723 -2.519 6.890 1.00 96.75 94 PHE A C 1
ATOM 755 O O . PHE A 1 94 ? 7.408 -2.175 7.849 1.00 96.75 94 PHE A O 1
ATOM 762 N N . HIS A 1 95 ? 7.050 -3.573 6.137 1.00 95.12 95 HIS A N 1
ATOM 763 C CA . HIS A 1 95 ? 8.344 -4.267 6.233 1.00 95.12 95 HIS A CA 1
ATOM 764 C C . HIS A 1 95 ? 9.133 -4.190 4.923 1.00 95.12 95 HIS A C 1
ATOM 766 O O . HIS A 1 95 ? 8.559 -4.193 3.831 1.00 95.12 95 HIS A O 1
ATOM 772 N N . MET A 1 96 ? 10.463 -4.097 5.037 1.00 93.75 96 MET A N 1
ATOM 773 C CA . MET A 1 96 ? 11.370 -3.813 3.915 1.00 93.75 96 MET A CA 1
ATOM 774 C C . MET A 1 96 ? 11.238 -4.808 2.769 1.00 93.75 96 MET A C 1
ATOM 776 O O . MET A 1 96 ? 11.336 -4.420 1.613 1.00 93.75 96 MET A O 1
ATOM 780 N N . ASP A 1 97 ? 11.009 -6.081 3.058 1.00 93.25 97 ASP A N 1
ATOM 781 C CA . ASP A 1 97 ? 10.814 -7.131 2.064 1.00 93.25 97 ASP A CA 1
ATOM 782 C C . ASP A 1 97 ? 9.497 -6.998 1.273 1.00 93.25 97 ASP A C 1
ATOM 784 O O . ASP A 1 97 ? 9.421 -7.508 0.152 1.00 93.25 97 ASP A O 1
ATOM 788 N N . HIS A 1 98 ? 8.521 -6.241 1.788 1.00 94.00 98 HIS A N 1
ATOM 789 C CA . HIS A 1 98 ? 7.223 -5.976 1.157 1.00 94.00 98 HIS A CA 1
ATOM 790 C C . HIS A 1 98 ? 7.147 -4.610 0.469 1.00 94.00 98 HIS A C 1
ATOM 792 O O . HIS A 1 98 ? 6.663 -4.517 -0.656 1.00 94.00 98 HIS A O 1
ATOM 798 N N . TYR A 1 99 ? 7.670 -3.547 1.091 1.00 95.81 99 TYR A N 1
ATOM 799 C CA . TYR A 1 99 ? 7.709 -2.221 0.462 1.00 95.81 99 TYR A CA 1
ATOM 800 C C . TYR A 1 99 ? 8.915 -2.025 -0.465 1.00 95.81 99 TYR A C 1
ATOM 802 O O . TYR A 1 99 ? 9.093 -0.941 -1.022 1.00 95.81 99 TYR A O 1
ATOM 810 N N . ASN A 1 100 ? 9.763 -3.044 -0.640 1.00 93.56 100 ASN A N 1
ATOM 811 C CA . ASN A 1 100 ? 10.977 -2.949 -1.443 1.00 93.56 100 ASN A CA 1
ATOM 812 C C . ASN A 1 100 ? 10.691 -2.382 -2.846 1.00 93.56 100 ASN A C 1
ATOM 814 O O . ASN A 1 100 ? 9.924 -2.963 -3.615 1.00 93.56 100 ASN A O 1
ATOM 818 N N . GLY A 1 101 ? 11.343 -1.272 -3.192 1.00 93.06 101 GLY A N 1
ATOM 819 C CA . GLY A 1 101 ? 11.128 -0.542 -4.446 1.00 93.06 101 GLY A CA 1
ATOM 820 C C . GLY A 1 101 ? 10.253 0.709 -4.312 1.00 93.06 101 GLY A C 1
ATOM 821 O O . GLY A 1 101 ? 10.347 1.595 -5.161 1.00 93.06 101 GLY A O 1
ATOM 822 N N . LEU A 1 102 ? 9.477 0.856 -3.229 1.00 95.62 102 LEU A N 1
ATOM 823 C CA . LEU A 1 102 ? 8.808 2.122 -2.926 1.00 95.62 102 LEU A CA 1
ATOM 824 C C . LEU A 1 102 ? 9.827 3.201 -2.566 1.00 95.62 102 LEU A C 1
ATOM 826 O O . LEU A 1 102 ? 10.745 3.004 -1.772 1.00 95.62 102 LEU A O 1
ATOM 830 N N . SER A 1 103 ? 9.637 4.373 -3.157 1.00 95.25 103 SER A N 1
ATOM 831 C CA . SER A 1 103 ? 10.448 5.557 -2.902 1.00 95.25 103 SER A CA 1
ATOM 832 C C . SER A 1 103 ? 9.701 6.810 -3.349 1.00 95.25 103 SER A C 1
ATOM 834 O O . SER A 1 103 ? 8.653 6.729 -3.991 1.00 95.25 103 SER A O 1
ATOM 836 N N . LYS A 1 104 ? 10.282 7.983 -3.095 1.00 96.25 104 LYS A N 1
ATOM 837 C CA . LYS A 1 104 ? 9.767 9.279 -3.567 1.00 96.25 104 LYS A CA 1
ATOM 838 C C . LYS A 1 104 ? 9.456 9.363 -5.070 1.00 96.25 104 LYS A C 1
ATOM 840 O O . LYS A 1 104 ? 8.709 10.250 -5.466 1.00 96.25 104 LYS A O 1
ATOM 845 N N . SER A 1 105 ? 10.046 8.504 -5.909 1.00 93.69 105 SER A N 1
ATOM 846 C CA . SER A 1 105 ? 9.801 8.485 -7.360 1.00 93.69 105 SER A CA 1
ATOM 847 C C . SER A 1 105 ? 8.649 7.571 -7.777 1.00 93.69 105 SER A C 1
ATOM 849 O O . SER A 1 105 ? 8.383 7.448 -8.970 1.00 93.69 105 SER A O 1
ATOM 851 N N . PHE A 1 106 ? 7.992 6.901 -6.830 1.00 94.62 106 PHE A N 1
ATOM 852 C CA . PHE A 1 106 ? 6.813 6.097 -7.116 1.00 94.62 106 PHE A CA 1
ATOM 853 C C . PHE A 1 106 ? 5.692 6.980 -7.680 1.00 94.62 106 PHE A C 1
ATOM 855 O O . PHE A 1 106 ? 5.358 8.013 -7.101 1.00 94.62 106 PHE A O 1
ATOM 862 N N . SER A 1 107 ? 5.124 6.561 -8.811 1.00 91.62 107 SER A N 1
ATOM 863 C CA . SER A 1 107 ? 4.097 7.298 -9.559 1.00 91.62 107 SER A CA 1
ATOM 864 C C . SER A 1 107 ? 2.796 6.512 -9.762 1.00 91.62 107 SER A C 1
ATOM 866 O O . SER A 1 107 ? 1.884 7.002 -10.424 1.00 91.62 107 SER A O 1
ATOM 868 N N . GLY A 1 108 ? 2.699 5.298 -9.210 1.00 92.50 108 GLY A N 1
ATOM 869 C CA . GLY A 1 108 ? 1.480 4.491 -9.246 1.00 92.50 108 GLY A CA 1
ATOM 870 C C . GLY A 1 108 ? 0.465 4.913 -8.182 1.00 92.50 108 GLY A C 1
ATOM 871 O O . GLY A 1 108 ? 0.689 5.853 -7.418 1.00 92.50 108 GLY A O 1
ATOM 872 N N . ARG A 1 109 ? -0.650 4.180 -8.101 1.00 95.88 109 ARG A N 1
ATOM 873 C CA . ARG A 1 109 ? -1.631 4.342 -7.022 1.00 95.88 109 ARG A CA 1
ATOM 874 C C . ARG A 1 109 ? -1.434 3.266 -5.961 1.00 95.88 109 ARG A C 1
ATOM 876 O O . ARG A 1 109 ? -1.512 2.080 -6.270 1.00 95.88 109 ARG A O 1
ATOM 883 N N . LEU A 1 110 ? -1.158 3.693 -4.735 1.00 97.69 110 LEU A N 1
ATOM 884 C CA . LEU A 1 110 ? -0.885 2.861 -3.572 1.00 97.69 110 LEU A CA 1
ATOM 885 C C . LEU A 1 110 ? -2.091 2.856 -2.629 1.00 97.69 110 LEU A C 1
ATOM 887 O O . LEU A 1 110 ? -2.534 3.908 -2.178 1.00 97.69 110 LEU A O 1
ATOM 891 N N . PHE A 1 111 ? -2.569 1.667 -2.291 1.00 98.31 111 PHE A N 1
ATOM 892 C CA . PHE A 1 111 ? -3.662 1.409 -1.365 1.00 98.31 111 PHE A CA 1
ATOM 893 C C . PHE A 1 111 ? -3.115 0.706 -0.124 1.00 98.31 111 PHE A C 1
ATOM 895 O O . PHE A 1 111 ? -2.407 -0.295 -0.234 1.00 98.31 111 PHE A O 1
ATOM 902 N N . CYS A 1 112 ? -3.416 1.227 1.062 1.00 98.25 112 CYS A N 1
ATOM 903 C CA . CYS A 1 112 ? -2.954 0.642 2.324 1.00 98.25 112 CYS A CA 1
ATOM 904 C C . CYS A 1 112 ? -3.806 1.113 3.512 1.00 98.25 112 CYS A C 1
ATOM 906 O O . CYS A 1 112 ? -4.757 1.880 3.346 1.00 98.25 112 CYS A O 1
ATOM 908 N N . THR A 1 113 ? -3.464 0.660 4.718 1.00 98.00 113 THR A N 1
ATOM 909 C CA . THR A 1 113 ? -4.083 1.157 5.955 1.00 98.00 113 THR A CA 1
ATOM 910 C C . THR A 1 113 ? -3.569 2.549 6.332 1.00 98.00 113 THR A C 1
ATOM 912 O O . THR A 1 113 ? -2.500 2.968 5.885 1.00 98.00 113 THR A O 1
ATOM 915 N N . ASP A 1 114 ? -4.293 3.263 7.199 1.00 96.75 114 ASP A N 1
ATOM 916 C CA . ASP A 1 114 ? -3.886 4.594 7.687 1.00 96.75 114 ASP A CA 1
ATOM 917 C C . ASP A 1 114 ? -2.507 4.586 8.374 1.00 96.75 114 ASP A C 1
ATOM 919 O O . ASP A 1 114 ? -1.690 5.493 8.174 1.00 96.75 114 ASP A O 1
ATOM 923 N N . ILE A 1 115 ? -2.218 3.528 9.142 1.00 96.19 115 ILE A N 1
ATOM 924 C CA . ILE A 1 115 ? -0.928 3.339 9.821 1.00 96.19 115 ILE A CA 1
ATOM 925 C C . ILE A 1 115 ? 0.181 3.171 8.777 1.00 96.19 115 ILE A C 1
ATOM 927 O O . ILE A 1 115 ? 1.177 3.896 8.798 1.00 96.19 115 ILE A O 1
ATOM 931 N N . THR A 1 116 ? -0.004 2.256 7.822 1.00 97.75 116 THR A N 1
ATOM 932 C CA . THR A 1 116 ? 0.977 1.998 6.763 1.00 97.75 116 THR A CA 1
ATOM 933 C C . THR A 1 116 ? 1.203 3.226 5.882 1.00 97.75 116 THR A C 1
ATOM 935 O O . THR A 1 116 ? 2.350 3.567 5.601 1.00 97.75 116 THR A O 1
ATOM 938 N N . GLY A 1 117 ? 0.144 3.935 5.485 1.00 97.75 117 GLY A N 1
ATOM 939 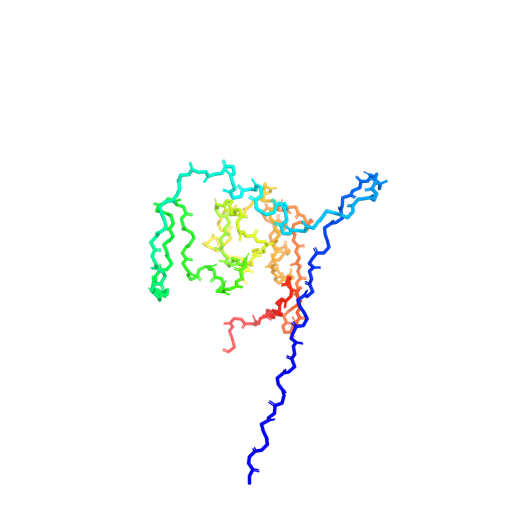C CA . GLY A 1 117 ? 0.253 5.133 4.652 1.00 97.75 117 GLY A CA 1
ATOM 940 C C . GLY A 1 117 ? 1.022 6.263 5.337 1.00 97.75 117 GLY A C 1
ATOM 941 O O . GLY A 1 117 ? 1.822 6.945 4.693 1.00 97.75 117 GLY A O 1
ATOM 942 N N . SER A 1 118 ? 0.850 6.413 6.654 1.00 97.94 118 SER A N 1
ATOM 943 C CA . SER A 1 118 ? 1.616 7.372 7.458 1.00 97.94 118 SER A CA 1
ATOM 944 C C . SER A 1 118 ? 3.114 7.055 7.438 1.00 97.94 118 SER A C 1
ATOM 946 O O . SER A 1 118 ? 3.918 7.943 7.148 1.00 97.94 118 SER A O 1
ATOM 948 N N . LEU A 1 119 ? 3.483 5.787 7.648 1.00 97.88 119 LEU A N 1
ATOM 949 C CA . LEU A 1 119 ? 4.878 5.332 7.605 1.00 97.88 119 LEU A CA 1
ATOM 950 C C . LEU A 1 119 ? 5.488 5.494 6.207 1.00 97.88 119 LEU A C 1
ATOM 952 O O . LEU A 1 119 ? 6.583 6.029 6.067 1.00 97.88 119 LEU A O 1
ATOM 956 N N . VAL A 1 120 ? 4.760 5.123 5.151 1.00 97.94 120 VAL A N 1
ATOM 957 C CA . VAL A 1 120 ? 5.217 5.292 3.761 1.00 97.94 120 VAL A CA 1
ATOM 958 C C . VAL A 1 120 ? 5.477 6.765 3.433 1.00 97.94 120 VAL A C 1
ATOM 960 O O . 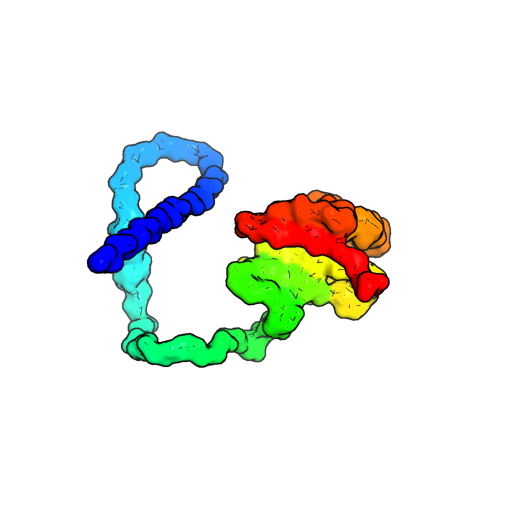VAL A 1 120 ? 6.494 7.101 2.820 1.00 97.94 120 VAL A O 1
ATOM 963 N N . LYS A 1 121 ? 4.586 7.664 3.859 1.00 97.69 121 LYS A N 1
ATOM 964 C CA . LYS A 1 121 ? 4.748 9.106 3.657 1.00 97.69 121 LYS A CA 1
ATOM 965 C C . LYS A 1 121 ? 5.952 9.663 4.423 1.00 97.69 121 LYS A C 1
ATOM 967 O O . LYS A 1 121 ? 6.676 10.492 3.877 1.00 97.69 121 LYS A O 1
ATOM 972 N N . GLN A 1 122 ? 6.157 9.244 5.670 1.00 97.38 122 GLN A N 1
ATOM 973 C CA . GLN A 1 122 ? 7.211 9.779 6.540 1.00 97.38 122 GLN A CA 1
ATOM 974 C C . GLN A 1 122 ? 8.594 9.209 6.200 1.00 97.38 122 GLN A C 1
ATOM 976 O O . GLN A 1 122 ? 9.532 9.972 5.960 1.00 97.38 122 GLN A O 1
ATOM 981 N N . GLU A 1 123 ? 8.701 7.885 6.105 1.00 97.25 123 GLU A N 1
ATOM 982 C CA . GLU A 1 123 ? 9.974 7.175 5.959 1.00 97.25 123 GLU A CA 1
ATOM 983 C C . GLU A 1 123 ? 10.421 7.079 4.495 1.00 97.25 123 GLU A C 1
ATOM 985 O O . GLU A 1 123 ? 11.580 7.340 4.172 1.00 97.25 123 GLU A O 1
ATOM 990 N N . LEU A 1 124 ? 9.501 6.759 3.574 1.00 97.19 124 LEU A N 1
ATOM 991 C CA . LEU A 1 124 ? 9.827 6.562 2.150 1.00 97.19 124 LEU A CA 1
ATOM 992 C C . LEU A 1 124 ? 9.599 7.816 1.295 1.00 97.19 124 LEU A C 1
ATOM 994 O O . LEU A 1 124 ? 10.066 7.881 0.153 1.00 97.19 124 LEU A O 1
ATOM 998 N N . ARG A 1 125 ? 8.911 8.823 1.852 1.00 97.50 125 ARG A N 1
ATOM 999 C CA . ARG A 1 125 ? 8.630 10.124 1.220 1.00 97.50 125 ARG A CA 1
ATOM 1000 C C . ARG A 1 125 ? 7.921 10.000 -0.130 1.00 97.50 125 ARG A C 1
ATOM 1002 O O . ARG A 1 125 ? 8.162 10.801 -1.034 1.00 97.50 125 ARG A O 1
ATOM 1009 N N . VAL A 1 126 ? 7.069 8.984 -0.272 1.00 97.44 126 VAL A N 1
ATOM 1010 C CA . VAL A 1 126 ? 6.188 8.823 -1.438 1.00 97.44 126 VAL A CA 1
ATOM 1011 C C . VAL A 1 126 ? 5.238 10.021 -1.512 1.00 97.44 126 VAL A C 1
ATOM 1013 O O . VAL A 1 126 ? 4.792 10.531 -0.482 1.00 97.44 126 VAL A O 1
ATOM 1016 N N . ASN A 1 127 ? 4.935 10.481 -2.730 1.00 97.31 127 ASN A N 1
ATOM 1017 C CA . ASN A 1 127 ? 3.998 11.578 -2.948 1.00 97.31 127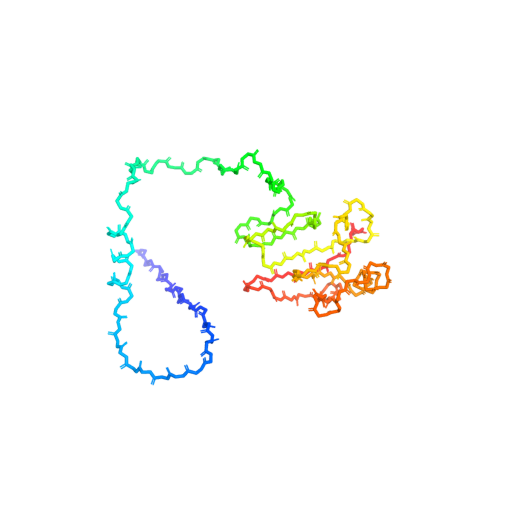 ASN A CA 1
ATOM 1018 C C . ASN A 1 127 ? 2.626 11.241 -2.321 1.00 97.31 127 ASN A C 1
ATOM 1020 O O . ASN A 1 127 ? 2.054 10.214 -2.687 1.00 97.31 127 ASN A O 1
ATOM 1024 N N . PRO A 1 128 ? 2.074 12.080 -1.422 1.00 96.38 128 PRO A N 1
ATOM 1025 C CA . PRO A 1 128 ? 0.767 11.841 -0.810 1.00 96.38 128 PRO A CA 1
ATOM 1026 C C . PRO A 1 128 ? -0.372 11.616 -1.810 1.00 96.38 128 PRO A C 1
ATOM 1028 O O . PRO A 1 128 ? -1.259 10.824 -1.523 1.00 96.38 128 PRO A O 1
ATOM 1031 N N . GLU A 1 129 ? -0.323 12.230 -2.996 1.00 96.75 129 GLU A N 1
ATOM 1032 C CA . GLU A 1 129 ? -1.334 12.043 -4.053 1.00 96.75 129 GLU A CA 1
ATOM 1033 C C . GLU A 1 129 ? -1.361 10.610 -4.612 1.00 96.75 129 GLU A C 1
ATOM 1035 O O . GLU A 1 129 ? -2.372 10.148 -5.142 1.00 96.75 129 GLU A O 1
ATOM 1040 N N . CYS A 1 130 ? -0.251 9.879 -4.478 1.00 96.50 130 CYS A N 1
ATOM 1041 C CA . CYS A 1 130 ? -0.165 8.472 -4.851 1.00 96.50 130 CYS A CA 1
ATOM 1042 C C . CYS A 1 130 ? -0.742 7.544 -3.773 1.00 96.50 130 CYS A C 1
ATOM 1044 O O . CYS A 1 130 ? -0.946 6.369 -4.062 1.00 96.50 130 CYS A O 1
ATOM 1046 N N . ILE A 1 131 ? -0.988 8.022 -2.546 1.00 97.69 131 ILE A N 1
ATOM 1047 C CA . ILE A 1 131 ? -1.362 7.195 -1.391 1.00 97.69 131 ILE A CA 1
ATOM 1048 C C . ILE A 1 131 ? -2.857 7.365 -1.099 1.00 97.69 131 ILE A C 1
ATOM 1050 O O . ILE A 1 131 ? -3.331 8.453 -0.794 1.00 97.69 131 ILE A O 1
ATOM 1054 N N . SER A 1 132 ? -3.613 6.273 -1.156 1.00 97.94 132 SER A N 1
ATOM 1055 C CA . SER A 1 132 ? -5.006 6.194 -0.708 1.00 97.94 132 SER A CA 1
ATOM 1056 C C . SER A 1 132 ? -5.085 5.269 0.506 1.00 97.94 132 SER A C 1
ATOM 1058 O O . SER A 1 132 ? -4.802 4.075 0.394 1.00 97.94 132 SER A O 1
ATOM 1060 N N . THR A 1 133 ? -5.443 5.816 1.668 1.00 97.62 133 THR A N 1
ATOM 1061 C CA . THR A 1 133 ? -5.552 5.040 2.909 1.00 97.62 133 THR A CA 1
ATOM 1062 C C . THR A 1 133 ? -6.996 4.699 3.243 1.00 97.62 133 THR A C 1
ATOM 1064 O O . THR A 1 133 ? -7.916 5.465 2.946 1.00 97.62 133 THR A O 1
ATOM 1067 N N . PHE A 1 134 ? -7.192 3.529 3.848 1.00 97.00 134 PHE A N 1
ATOM 1068 C CA . PHE A 1 134 ? -8.497 3.063 4.301 1.00 97.00 134 PHE A CA 1
ATOM 1069 C C . PHE A 1 134 ? -8.386 2.431 5.694 1.00 97.00 134 PHE A C 1
ATOM 1071 O O . PHE A 1 134 ? -7.408 1.730 5.973 1.00 97.00 134 PHE A O 1
ATOM 1078 N N . PRO A 1 135 ? -9.384 2.632 6.569 1.00 95.31 135 PRO A N 1
ATOM 1079 C CA . PRO A 1 135 ? -9.386 2.011 7.884 1.00 95.31 135 PRO A CA 1
ATOM 1080 C C . PRO A 1 135 ? -9.636 0.501 7.774 1.00 95.31 135 PRO A C 1
ATOM 1082 O O . PRO A 1 135 ? -10.267 0.019 6.829 1.00 95.31 135 PRO A O 1
ATOM 1085 N N . LEU A 1 136 ? -9.169 -0.244 8.777 1.00 93.94 136 LEU A N 1
ATOM 1086 C CA . LEU A 1 136 ? -9.451 -1.675 8.898 1.00 93.94 136 LEU A CA 1
ATOM 1087 C C . LEU A 1 136 ? -10.961 -1.932 9.006 1.00 93.94 136 LEU A C 1
ATOM 1089 O O . LEU A 1 136 ? -11.713 -1.112 9.533 1.00 93.94 136 LEU A O 1
ATOM 1093 N N . ASN A 1 137 ? -11.393 -3.099 8.528 1.00 94.31 137 ASN A N 1
ATOM 1094 C CA . ASN A 1 137 ? -12.775 -3.586 8.570 1.00 94.31 137 ASN A CA 1
ATOM 1095 C C . ASN A 1 137 ? -13.796 -2.683 7.856 1.00 94.31 137 ASN A C 1
ATOM 1097 O O . ASN A 1 137 ? -14.999 -2.796 8.089 1.00 94.31 137 ASN A O 1
ATOM 1101 N N . LYS A 1 138 ? -13.33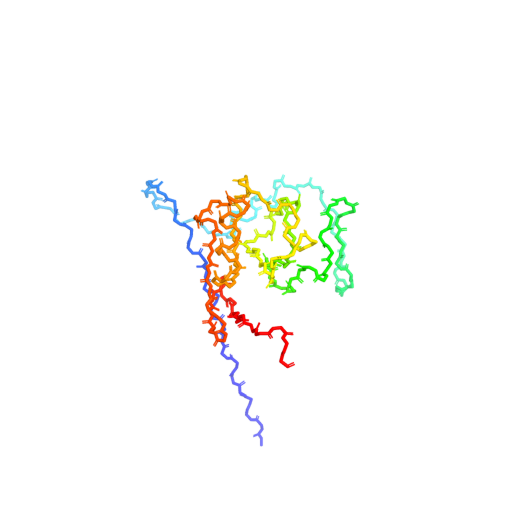5 -1.800 6.964 1.00 95.06 138 LYS A N 1
ATOM 1102 C CA . LYS A 1 138 ? -14.195 -0.970 6.122 1.00 95.06 138 LYS A CA 1
ATOM 1103 C C . LYS A 1 138 ? -14.016 -1.343 4.659 1.00 95.06 138 LYS A C 1
ATOM 1105 O O . LYS A 1 138 ? -12.910 -1.278 4.129 1.00 95.06 138 LYS A O 1
ATOM 1110 N N . THR A 1 139 ? -15.117 -1.702 4.006 1.00 96.69 139 THR A N 1
ATOM 1111 C CA . THR A 1 139 ? -15.122 -1.973 2.568 1.00 96.69 139 THR A CA 1
ATOM 1112 C C . THR A 1 139 ? -15.017 -0.680 1.773 1.00 96.69 139 THR A C 1
ATOM 1114 O O . THR A 1 139 ? -15.677 0.316 2.077 1.00 96.69 139 THR A O 1
ATOM 1117 N N . PHE A 1 140 ? -14.201 -0.720 0.732 1.00 96.00 140 PHE A N 1
ATOM 1118 C CA . PHE A 1 140 ? -14.051 0.322 -0.269 1.00 96.00 140 PHE A CA 1
ATOM 1119 C C . PHE A 1 140 ? -14.017 -0.304 -1.662 1.00 96.00 140 PHE A C 1
ATOM 1121 O O . PHE A 1 140 ? -13.923 -1.523 -1.803 1.00 96.00 140 PHE A O 1
ATOM 1128 N N . GLU A 1 141 ? -14.126 0.526 -2.693 1.00 96.25 141 GLU A N 1
ATOM 1129 C CA . GLU A 1 141 ? -14.175 0.073 -4.080 1.00 96.25 141 GLU A CA 1
ATOM 1130 C C . GLU A 1 141 ? -13.008 0.647 -4.879 1.00 96.25 141 GLU A C 1
ATOM 1132 O O . GLU A 1 141 ? -12.689 1.834 -4.780 1.00 96.25 141 GLU A O 1
ATOM 1137 N N . VAL A 1 142 ? -12.369 -0.210 -5.672 1.00 93.69 142 VAL A N 1
ATOM 1138 C CA . VAL A 1 142 ? -11.305 0.146 -6.611 1.00 93.69 142 VAL A CA 1
ATOM 1139 C C . VAL A 1 142 ? -11.660 -0.491 -7.944 1.00 93.69 142 VAL A C 1
ATOM 1141 O O . VAL A 1 142 ? -11.793 -1.705 -8.014 1.00 93.69 142 VAL A O 1
ATOM 1144 N N . ASN A 1 143 ? -11.824 0.305 -9.001 1.00 91.81 143 ASN A N 1
ATOM 1145 C CA . ASN A 1 143 ? -12.114 -0.183 -10.357 1.00 91.81 143 ASN A CA 1
ATOM 1146 C C . ASN A 1 143 ? -13.263 -1.218 -10.427 1.00 91.81 143 ASN A C 1
ATOM 1148 O O . ASN A 1 143 ? -13.120 -2.241 -11.091 1.00 91.81 143 ASN A O 1
ATOM 1152 N N . GLY A 1 144 ? -14.371 -0.995 -9.710 1.00 93.56 144 GLY A N 1
ATOM 1153 C CA . GLY A 1 144 ? -15.508 -1.928 -9.674 1.00 93.56 144 GLY A CA 1
ATOM 1154 C C . GLY A 1 144 ? -15.344 -3.123 -8.726 1.00 93.56 144 GLY A C 1
ATOM 1155 O O . GLY A 1 144 ? -16.275 -3.907 -8.553 1.00 93.56 144 GLY A O 1
ATOM 1156 N N . VAL A 1 145 ? -14.181 -3.279 -8.084 1.00 95.38 145 VAL A N 1
ATOM 1157 C CA . VAL A 1 145 ? -13.883 -4.386 -7.166 1.00 95.38 145 VAL A CA 1
ATOM 1158 C C . VAL A 1 145 ? -13.952 -3.904 -5.722 1.00 95.38 145 VAL A C 1
ATOM 1160 O O . VAL A 1 145 ? -13.276 -2.949 -5.332 1.00 95.38 145 VAL A O 1
ATOM 1163 N N . LYS A 1 146 ? -14.747 -4.596 -4.902 1.00 97.06 146 LYS A N 1
ATOM 1164 C CA . LYS A 1 146 ? -14.837 -4.340 -3.460 1.00 97.06 146 LYS A CA 1
ATOM 1165 C C . LYS A 1 146 ? -13.660 -4.982 -2.730 1.00 97.06 146 LYS A C 1
ATOM 1167 O O . LYS A 1 146 ? -13.404 -6.172 -2.892 1.00 97.06 146 LYS A O 1
ATOM 1172 N N . ALA A 1 147 ? -12.990 -4.205 -1.891 1.00 95.25 147 ALA A N 1
ATOM 1173 C CA . ALA A 1 147 ? -11.869 -4.635 -1.069 1.00 95.25 147 ALA A CA 1
ATOM 1174 C C . ALA A 1 147 ? -12.060 -4.179 0.384 1.00 95.25 147 ALA A C 1
ATOM 1176 O O . ALA A 1 147 ? -12.694 -3.159 0.650 1.00 95.25 147 ALA A O 1
ATOM 1177 N N . THR A 1 148 ? -11.492 -4.930 1.325 1.00 96.75 148 THR A N 1
ATOM 1178 C CA . THR A 1 148 ? -11.484 -4.600 2.755 1.00 96.75 148 THR A CA 1
ATOM 1179 C C . THR A 1 148 ? -10.110 -4.947 3.317 1.00 96.75 148 THR A C 1
ATOM 1181 O O . THR A 1 148 ? -9.634 -6.061 3.108 1.00 96.75 148 THR A O 1
ATOM 1184 N N . PHE A 1 149 ? -9.483 -4.030 4.058 1.00 96.50 149 PHE A N 1
ATOM 1185 C CA . PHE A 1 149 ? -8.306 -4.372 4.860 1.00 96.50 149 PHE A CA 1
ATOM 1186 C C . PHE A 1 149 ? -8.746 -5.014 6.175 1.00 96.50 149 PHE A C 1
ATOM 1188 O O . PHE A 1 149 ? -9.583 -4.454 6.883 1.00 96.50 149 PHE A O 1
ATOM 1195 N N . ILE A 1 150 ? -8.179 -6.171 6.499 1.00 96.00 150 ILE A N 1
ATOM 1196 C CA . ILE A 1 150 ? -8.433 -6.912 7.740 1.00 96.00 150 ILE A CA 1
ATOM 1197 C C . ILE A 1 150 ? -7.163 -6.962 8.586 1.00 96.00 150 ILE A C 1
ATOM 1199 O O . ILE A 1 150 ? -6.059 -6.794 8.066 1.00 96.00 150 ILE A O 1
ATOM 1203 N N . ASP A 1 151 ? -7.329 -7.171 9.890 1.00 92.56 151 ASP A N 1
ATOM 1204 C CA . ASP A 1 151 ? -6.192 -7.426 10.770 1.00 92.56 151 ASP A CA 1
ATOM 1205 C C . ASP A 1 151 ? -5.515 -8.753 10.384 1.00 92.56 151 ASP A C 1
ATOM 1207 O O . ASP A 1 151 ? -6.191 -9.724 10.043 1.00 92.56 151 ASP A O 1
ATOM 1211 N N . ALA A 1 152 ? -4.183 -8.782 10.391 1.00 87.06 152 ALA A N 1
ATOM 1212 C CA . ALA A 1 152 ? -3.417 -9.941 9.936 1.00 87.06 152 ALA A CA 1
ATOM 1213 C C . ALA A 1 152 ? -3.279 -11.049 10.999 1.00 87.06 152 ALA A C 1
ATOM 1215 O O . ALA A 1 152 ? -2.798 -12.131 10.674 1.00 87.06 152 ALA A O 1
ATOM 1216 N N . ASN A 1 153 ? -3.672 -10.790 12.250 1.00 89.06 153 ASN A N 1
ATOM 1217 C CA . ASN A 1 153 ? -3.538 -11.701 13.386 1.00 89.06 153 ASN A CA 1
ATOM 1218 C C . ASN A 1 153 ? -4.910 -12.047 13.998 1.00 89.06 153 ASN A C 1
ATOM 1220 O O . ASN A 1 153 ? -5.086 -12.000 15.219 1.00 89.06 153 ASN A O 1
ATOM 1224 N N . GLN A 1 154 ? -5.888 -12.354 13.143 1.00 54.41 154 GLN A N 1
ATOM 1225 C CA . GLN A 1 154 ? -7.203 -12.853 13.567 1.00 54.41 154 GLN A CA 1
ATOM 1226 C C . GLN A 1 154 ? -7.210 -14.354 13.847 1.00 54.41 154 GLN A C 1
ATOM 1228 O O . GLN A 1 154 ? -6.464 -15.093 13.165 1.00 54.41 154 GLN A O 1
#

Secondary structure (DSSP, 8-state):
---PPP--------------S--------HHHHHHHHHHH-------------S----SSSPPPGGGB-TTSSEEES--SS--TT-SEEE--S--HHHHTT-STT--S-EEEEHHHHHHIIIII---GGGEEEE-TT-EEEETTEEEE---TT-

Foldseek 3Di:
DDDDDDDDDDPPDDDDDDDDDDDDDDDDPPVVVVVVVVVVDPDDDDDDDDDDDDDPDDPPDDDPPVQDDPPALEGELDQQDDDPSHQEYEYLADDCSRVPNQACPDDHAYEYAPVRLVCSCPPRVHDNVSYDHDHAPDWDDDPNDIDGRHDPPD

Radius of gyration: 21.49 Å; chains: 1; bounding box: 56×49×56 Å

Organism: Rozella allomycis (strain CSF55) (NCBI:txid988480)

pLDDT: mean 70.28, std 29.25, range [22.84, 98.31]

InterPro domains:
  IPR036866 Ribonuclease Z/Hydroxyacylglutathione hydrolase-like [G3DSA:3.60.15.10] (61-154)
  IPR036866 Ribonuclease Z/Hydroxyacylglutathione hydrolase-like [SSF56281] (71-153)